Protein AF-A0A936CMK6-F1 (afdb_monomer)

pLDDT: mean 89.89, std 14.11, range [37.5, 98.38]

Solvent-accessible surface area (backbone atoms only — not comparable to full-atom values): 8752 Å² total; per-residue (Å²): 136,85,76,79,77,70,92,68,76,79,62,58,71,63,48,52,57,50,48,52,51,47,49,69,57,37,52,61,52,51,53,53,48,52,53,48,46,66,69,34,39,66,44,23,30,53,35,17,21,61,75,46,75,67,75,35,71,37,49,71,43,80,49,53,64,64,83,46,66,46,72,60,48,50,68,71,38,48,69,59,20,65,78,66,74,45,84,87,66,45,70,94,72,46,44,78,44,48,29,43,89,94,43,47,28,89,82,74,42,51,74,66,57,40,50,41,49,55,51,12,45,53,52,19,51,52,52,52,48,24,66,75,66,76,44,82,71,88,84,82,89,82,80,84,81,77,129

Foldseek 3Di:
DPPPPPPPPDPVVVLVVVLVVQCVPQVVVVVVVVVVLVQLFVQLQVQLCVVVVNPWRKGKDKDFLVVDPSSVVQVVCVVVCVVVVHRPHTPVPIDTFIGTDHDTCVPPNDPVSVVSSVVSSLVSVQVSCCVVVVHRDDDDDDDDPDD

Secondary structure (DSSP, 8-state):
-----------HHHHHHHHHHHHHHHHHHHHHHHHHHHHHHHHHHHHHHHHTTTS--EEEEEE-GGGS-HHHHHHHHHHHHHHHTS--SSGGG-EEEEEETTEEHHHH--HHHHHHHHHHHHHHHHHHHHHHHTS------------

Nearest PDB structures (foldseek):
  5z69-assembly1_B  TM=8.868E-01  e=4.288E-07  Caldanaerobacter subterraneus subsp. tengcongensis MB4
  5z68-assembly2_C  TM=8.759E-01  e=9.568E-07  Caldanaerobacter subterraneus subsp. tengcongensis MB4
  8bpr-assembly1_B  TM=8.280E-01  e=5.392E-06  Thermus thermophilus HB8
  8a93-assembly1_A  TM=8.273E-01  e=5.735E-06  Thermus thermophilus HB8
  2o5v-assembly1_A  TM=8.817E-01  e=3.438E-05  Deinococcus radiodurans

Sequence (147 aa):
MRAQKKNQKIDHALLDIYDEKLIFHGVPIYEQRKELVKSILPLYIEFSRKISDGKQDSLLEYVSDLDRDFPQQLSQSREKDYFSLRTNVGVHKDQFEPVFQNYKLRVQGSQGQMKTALLALKLAQYRLLATRLHTTPVFYWMISFRN

Mean predicted aligned error: 6.5 Å

Structure (mmCIF, N/CA/C/O backbone):
data_AF-A0A936CMK6-F1
#
_entry.id   AF-A0A936CMK6-F1
#
loop_
_atom_site.group_PDB
_atom_site.id
_atom_site.type_symbol
_atom_site.label_atom_id
_atom_site.label_alt_id
_atom_site.label_comp_id
_atom_site.label_asym_id
_atom_site.label_entity_id
_atom_site.label_seq_id
_atom_site.pdbx_PDB_ins_code
_atom_site.Cartn_x
_atom_site.Cartn_y
_atom_site.Cartn_z
_atom_site.occupancy
_atom_site.B_iso_or_equiv
_atom_site.auth_seq_id
_atom_site.auth_comp_id
_atom_site.auth_asym_id
_atom_site.auth_atom_id
_atom_site.pdbx_PDB_model_num
ATOM 1 N N . MET A 1 1 ? 36.732 16.529 -6.561 1.00 37.50 1 MET A N 1
ATOM 2 C CA . MET A 1 1 ? 36.614 16.366 -8.028 1.00 37.50 1 MET A CA 1
ATOM 3 C C . MET A 1 1 ? 35.637 15.236 -8.330 1.00 37.50 1 MET A C 1
ATOM 5 O O . MET A 1 1 ? 35.992 14.079 -8.156 1.00 37.50 1 MET A O 1
ATOM 9 N N . ARG A 1 2 ? 34.389 15.545 -8.711 1.00 46.53 2 ARG A N 1
ATOM 10 C CA . ARG A 1 2 ? 33.469 14.534 -9.259 1.00 46.53 2 ARG A CA 1
ATOM 11 C C . ARG A 1 2 ? 33.895 14.300 -10.703 1.00 46.53 2 ARG A C 1
ATOM 13 O O . ARG A 1 2 ? 33.739 15.197 -11.523 1.00 46.53 2 ARG A O 1
ATOM 20 N N . ALA A 1 3 ? 34.492 13.147 -10.985 1.00 44.97 3 ALA A N 1
ATOM 21 C CA . ALA A 1 3 ? 34.765 12.745 -12.355 1.00 44.97 3 ALA A CA 1
ATOM 22 C C . ALA A 1 3 ? 33.442 12.786 -13.134 1.00 44.97 3 ALA A C 1
ATOM 24 O O . ALA A 1 3 ? 32.489 12.093 -12.774 1.00 44.97 3 ALA A O 1
ATOM 25 N N . GLN A 1 4 ? 33.378 13.636 -14.161 1.00 49.25 4 GLN A N 1
ATOM 26 C CA . GLN A 1 4 ? 32.360 13.565 -15.201 1.00 49.25 4 GLN A CA 1
ATOM 27 C C . GLN A 1 4 ? 32.380 12.130 -15.730 1.00 49.25 4 GLN A C 1
ATOM 29 O O . GLN A 1 4 ? 33.333 11.723 -16.399 1.00 49.25 4 GLN A O 1
ATOM 34 N N . LYS A 1 5 ? 31.366 11.330 -15.377 1.00 53.16 5 LYS A N 1
ATOM 35 C CA . LYS A 1 5 ? 31.172 10.032 -16.017 1.00 53.16 5 LYS A CA 1
ATOM 36 C C . LYS A 1 5 ? 30.935 10.326 -17.492 1.00 53.16 5 LYS A C 1
ATOM 38 O O . LYS A 1 5 ? 29.949 10.964 -17.852 1.00 53.16 5 LYS A O 1
ATOM 43 N N . LYS A 1 6 ? 31.915 9.911 -18.300 1.00 46.81 6 LYS A N 1
ATOM 44 C CA . LYS A 1 6 ? 31.874 9.868 -19.760 1.00 46.81 6 LYS A CA 1
ATOM 45 C C . LYS A 1 6 ? 30.487 9.444 -20.225 1.00 46.81 6 LYS A C 1
ATOM 47 O O . LYS A 1 6 ? 29.882 8.578 -19.603 1.00 46.81 6 LYS A O 1
ATOM 52 N N . ASN A 1 7 ? 30.066 10.047 -21.329 1.00 52.72 7 ASN A N 1
ATOM 53 C CA . ASN A 1 7 ? 28.857 9.814 -22.110 1.00 52.72 7 ASN A CA 1
ATOM 54 C C . ASN A 1 7 ? 28.660 8.312 -22.429 1.00 52.72 7 ASN A C 1
ATOM 56 O O . ASN A 1 7 ? 28.933 7.851 -23.536 1.00 52.72 7 ASN A O 1
ATOM 60 N N . GLN A 1 8 ? 28.289 7.515 -21.426 1.00 62.47 8 GLN A N 1
ATOM 61 C CA . GLN A 1 8 ? 28.056 6.088 -21.559 1.00 62.47 8 GLN A CA 1
ATOM 62 C C . GLN A 1 8 ? 26.669 5.978 -22.172 1.00 62.47 8 GLN A C 1
ATOM 64 O O . GLN A 1 8 ? 25.669 6.267 -21.519 1.00 62.47 8 GLN A O 1
ATOM 69 N N . LYS A 1 9 ? 26.635 5.690 -23.474 1.00 75.69 9 LYS A N 1
ATOM 70 C CA . LYS A 1 9 ? 25.396 5.540 -24.234 1.00 75.69 9 LYS A CA 1
ATOM 71 C C . LYS A 1 9 ? 24.498 4.561 -23.475 1.00 75.69 9 LYS A C 1
ATOM 73 O O . LYS A 1 9 ? 24.925 3.441 -23.201 1.00 75.69 9 LYS A O 1
ATOM 78 N N . ILE A 1 10 ? 23.309 5.015 -23.083 1.00 81.19 10 ILE A N 1
ATOM 79 C CA . ILE A 1 10 ? 22.339 4.185 -22.368 1.00 81.19 10 ILE A CA 1
ATOM 80 C C . ILE A 1 10 ? 21.963 3.026 -23.293 1.00 81.19 10 ILE A C 1
ATOM 82 O O . ILE A 1 10 ? 21.548 3.246 -24.433 1.00 81.19 10 ILE A O 1
ATOM 86 N N . ASP A 1 11 ? 22.147 1.798 -22.813 1.00 89.12 11 ASP A N 1
ATOM 87 C CA . ASP A 1 11 ? 21.729 0.601 -23.536 1.00 89.12 11 ASP A CA 1
ATOM 88 C C . ASP A 1 11 ? 20.228 0.385 -23.324 1.00 89.12 11 ASP A C 1
ATOM 90 O O . ASP A 1 11 ? 19.791 -0.270 -22.378 1.00 89.12 11 ASP A O 1
ATOM 94 N N . HIS A 1 12 ? 19.432 1.013 -24.187 1.00 89.62 12 HIS A N 1
ATOM 95 C CA . HIS A 1 12 ? 17.978 0.928 -24.119 1.00 89.62 12 HIS A CA 1
ATOM 96 C C . HIS A 1 12 ? 17.456 -0.491 -24.357 1.00 89.62 12 HIS A C 1
ATOM 98 O O . HIS A 1 12 ? 16.499 -0.869 -23.697 1.00 89.62 12 HIS A O 1
ATOM 104 N N . ALA A 1 13 ? 18.117 -1.288 -25.203 1.00 92.31 13 ALA A N 1
ATOM 105 C CA . ALA A 1 13 ? 17.694 -2.661 -25.475 1.00 92.31 13 ALA A CA 1
ATOM 106 C C . ALA A 1 13 ? 17.839 -3.544 -24.228 1.00 92.31 13 ALA A C 1
ATOM 108 O O . ALA A 1 13 ? 16.958 -4.341 -23.912 1.00 92.31 13 ALA A O 1
ATOM 109 N N . LEU A 1 14 ? 18.926 -3.366 -23.473 1.00 92.75 14 LEU A N 1
ATOM 110 C CA . LEU A 1 14 ? 19.093 -4.050 -22.195 1.00 92.75 14 LEU A CA 1
ATOM 111 C C . LEU A 1 14 ? 18.042 -3.603 -21.165 1.00 92.75 14 LEU A C 1
ATOM 113 O O . LEU A 1 14 ? 17.511 -4.435 -20.430 1.00 92.75 14 LEU A O 1
ATOM 117 N N . LEU A 1 15 ? 17.731 -2.304 -21.108 1.00 93.00 15 LEU A N 1
ATOM 118 C CA . LEU A 1 15 ? 16.687 -1.784 -20.220 1.00 93.00 15 LEU A CA 1
ATOM 119 C C . LEU A 1 15 ? 15.291 -2.294 -20.597 1.00 93.00 15 LEU A C 1
ATOM 121 O O . LEU A 1 15 ? 14.527 -2.610 -19.694 1.00 93.00 15 LEU A O 1
ATOM 125 N N . ASP A 1 16 ? 14.978 -2.448 -21.887 1.00 94.81 16 ASP A N 1
ATOM 126 C CA . ASP A 1 16 ? 13.712 -3.033 -22.349 1.00 94.81 16 ASP A CA 1
ATOM 127 C C . ASP A 1 16 ? 13.531 -4.461 -21.793 1.00 94.81 16 ASP A C 1
ATOM 129 O O . ASP A 1 16 ? 12.481 -4.785 -21.241 1.00 94.81 16 ASP A O 1
ATOM 133 N N . ILE A 1 17 ? 14.586 -5.288 -21.825 1.00 96.50 17 ILE A N 1
ATOM 134 C CA . ILE A 1 17 ? 14.561 -6.654 -21.267 1.00 96.50 17 ILE A CA 1
ATOM 135 C C . ILE A 1 17 ? 14.307 -6.636 -19.750 1.00 96.50 17 ILE A C 1
ATOM 137 O O . ILE A 1 17 ? 13.573 -7.478 -19.223 1.00 96.50 17 ILE A O 1
ATOM 141 N N . TYR A 1 18 ? 14.917 -5.700 -19.017 1.00 95.62 18 TYR A N 1
ATOM 142 C CA . TYR A 1 18 ? 14.675 -5.572 -17.578 1.00 95.62 18 TYR A CA 1
ATOM 143 C C . TYR A 1 18 ? 13.270 -5.053 -17.272 1.00 95.62 18 TYR A C 1
ATOM 145 O O . TYR A 1 18 ? 12.641 -5.557 -16.340 1.00 95.62 18 TYR A O 1
ATOM 153 N N . ASP A 1 19 ? 12.760 -4.108 -18.059 1.00 96.12 19 ASP A N 1
ATOM 154 C CA . ASP A 1 19 ? 11.403 -3.585 -17.916 1.00 96.12 19 ASP A CA 1
ATOM 155 C C . ASP A 1 19 ? 10.372 -4.705 -18.115 1.00 96.12 19 ASP A C 1
ATOM 157 O O . ASP A 1 19 ? 9.461 -4.845 -17.298 1.00 96.12 19 ASP A O 1
ATOM 161 N N . GLU A 1 20 ? 10.567 -5.598 -19.092 1.00 97.12 20 GLU A N 1
ATOM 162 C CA . GLU A 1 20 ? 9.733 -6.798 -19.254 1.00 97.12 20 GLU A CA 1
ATOM 163 C C . GLU A 1 20 ? 9.733 -7.687 -18.001 1.00 97.12 20 GLU A C 1
ATOM 165 O O . GLU A 1 20 ? 8.679 -8.166 -17.575 1.00 97.12 20 GLU A O 1
ATOM 170 N N . LYS A 1 21 ? 10.893 -7.889 -17.357 1.00 97.62 21 LYS A N 1
ATOM 171 C CA . LYS A 1 21 ? 10.980 -8.657 -16.099 1.00 97.62 21 LYS A CA 1
ATOM 172 C C . LYS A 1 21 ? 10.288 -7.945 -14.939 1.00 97.62 21 LYS A C 1
ATOM 174 O O . LYS A 1 21 ? 9.612 -8.602 -14.143 1.00 97.62 21 LYS A O 1
ATOM 179 N N . LEU A 1 22 ? 10.435 -6.624 -14.839 1.00 97.19 22 LEU A N 1
ATOM 180 C CA . LEU A 1 22 ? 9.749 -5.813 -13.831 1.00 97.19 22 LEU A CA 1
ATOM 181 C C . L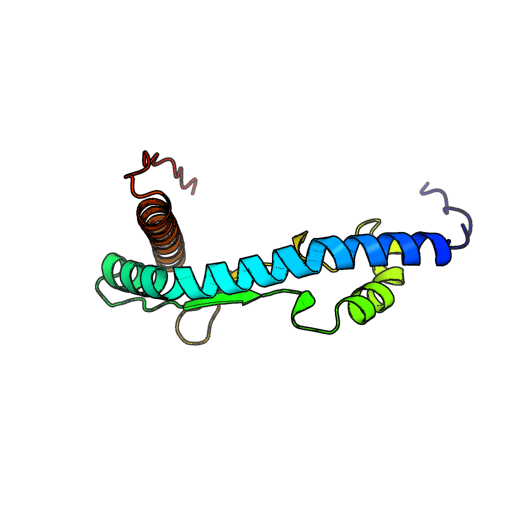EU A 1 22 ? 8.234 -5.882 -14.005 1.00 97.19 22 LEU A C 1
ATOM 183 O O . LEU A 1 22 ? 7.529 -6.040 -13.013 1.00 97.19 22 LEU A O 1
ATOM 187 N N . ILE A 1 23 ? 7.734 -5.827 -15.238 1.00 97.56 23 ILE A N 1
ATOM 188 C CA . ILE A 1 23 ? 6.309 -5.981 -15.547 1.00 97.56 23 ILE A CA 1
ATOM 189 C C . ILE A 1 23 ? 5.840 -7.389 -15.178 1.00 97.56 23 ILE A C 1
ATOM 191 O O . ILE A 1 23 ? 4.885 -7.536 -14.412 1.00 97.56 23 ILE A O 1
ATOM 195 N N . PHE A 1 24 ? 6.550 -8.416 -15.653 1.00 98.00 24 PHE A N 1
ATOM 196 C CA . PHE A 1 24 ? 6.202 -9.820 -15.438 1.00 98.00 24 PHE A CA 1
ATOM 197 C C . PHE A 1 24 ? 6.052 -10.176 -13.951 1.00 98.00 24 PHE A C 1
ATOM 199 O O . PHE A 1 24 ? 5.125 -10.892 -13.577 1.00 98.00 24 PHE A O 1
ATOM 206 N N . HIS A 1 25 ? 6.931 -9.659 -13.087 1.00 97.94 25 HIS A N 1
ATOM 207 C CA . HIS A 1 25 ? 6.862 -9.909 -11.644 1.00 97.94 25 HIS A CA 1
ATOM 208 C C . HIS A 1 25 ? 6.040 -8.869 -10.870 1.00 97.94 25 HIS A C 1
ATOM 210 O O . HIS A 1 25 ? 5.416 -9.204 -9.861 1.00 97.94 25 HIS A O 1
ATOM 216 N N . GLY A 1 26 ? 6.032 -7.614 -11.315 1.00 97.62 26 GLY A N 1
ATOM 217 C CA . GLY A 1 26 ? 5.382 -6.503 -10.625 1.00 97.62 26 GLY A CA 1
ATOM 218 C C . GLY A 1 26 ? 3.862 -6.568 -10.695 1.00 97.62 26 GLY A C 1
ATOM 219 O O . GLY A 1 26 ? 3.206 -6.369 -9.674 1.00 97.62 26 GLY A O 1
ATOM 220 N N . VAL A 1 27 ? 3.301 -6.910 -11.859 1.00 97.81 27 VAL A N 1
ATOM 221 C CA . VAL A 1 27 ? 1.842 -6.966 -12.054 1.00 97.81 27 VAL A CA 1
ATOM 222 C C . VAL A 1 27 ? 1.176 -7.985 -11.114 1.00 97.81 27 VAL A C 1
ATOM 224 O O . VAL A 1 27 ? 0.256 -7.592 -10.396 1.00 97.81 27 VAL A O 1
ATOM 227 N N . PRO A 1 28 ? 1.651 -9.244 -10.990 1.00 98.25 28 PRO A N 1
ATOM 228 C CA . PRO A 1 28 ? 1.078 -10.183 -10.024 1.00 98.25 28 PRO A CA 1
ATOM 229 C C . PRO A 1 28 ? 1.134 -9.690 -8.571 1.00 98.25 28 PRO A C 1
ATOM 231 O O . PRO A 1 28 ? 0.187 -9.900 -7.817 1.00 98.25 28 PRO A O 1
ATOM 234 N N . ILE A 1 29 ? 2.220 -9.023 -8.161 1.00 98.38 29 ILE A N 1
ATOM 235 C CA . ILE A 1 29 ? 2.356 -8.480 -6.798 1.00 98.38 29 ILE A CA 1
ATOM 236 C C . ILE A 1 29 ? 1.329 -7.370 -6.555 1.00 98.38 29 ILE A C 1
ATOM 238 O O . ILE A 1 29 ? 0.700 -7.345 -5.496 1.00 98.38 29 ILE A O 1
ATOM 242 N N . TYR A 1 30 ? 1.163 -6.468 -7.522 1.00 98.38 30 TYR A N 1
ATOM 243 C CA . TYR A 1 30 ? 0.181 -5.388 -7.467 1.00 98.38 30 TYR A CA 1
ATOM 244 C C . TYR A 1 30 ? -1.245 -5.928 -7.324 1.00 98.38 30 TYR A C 1
ATOM 246 O O . TYR A 1 30 ? -1.950 -5.548 -6.388 1.00 98.38 30 TYR A O 1
ATOM 254 N N . GLU A 1 31 ? -1.635 -6.896 -8.157 1.00 98.12 31 GLU A N 1
ATOM 255 C CA . GLU A 1 31 ? -2.968 -7.507 -8.080 1.00 98.12 31 GLU A CA 1
ATOM 256 C C . GLU A 1 31 ? -3.204 -8.201 -6.731 1.00 98.12 31 GLU A C 1
ATOM 258 O O . GLU A 1 31 ? -4.225 -7.981 -6.076 1.00 98.12 31 GLU A O 1
ATOM 263 N N . GLN A 1 32 ? -2.224 -8.962 -6.233 1.00 97.81 32 GLN A N 1
ATOM 264 C CA . GLN A 1 32 ? -2.328 -9.596 -4.914 1.00 97.81 32 GLN A CA 1
ATOM 265 C C . GLN A 1 32 ? -2.456 -8.574 -3.777 1.00 97.81 32 GLN A C 1
ATOM 267 O O . GLN A 1 32 ? -3.168 -8.818 -2.800 1.00 97.81 32 GLN A O 1
ATOM 272 N N . ARG A 1 33 ? -1.800 -7.412 -3.883 1.00 98.00 33 ARG A N 1
ATOM 273 C CA . ARG A 1 33 ? -1.924 -6.328 -2.897 1.00 98.00 33 ARG A CA 1
ATOM 274 C C . ARG A 1 33 ? -3.292 -5.658 -2.948 1.00 98.00 33 ARG A C 1
ATOM 276 O O . ARG A 1 33 ? -3.844 -5.389 -1.880 1.00 98.00 33 ARG A O 1
ATOM 283 N N . LYS A 1 34 ? -3.875 -5.454 -4.134 1.00 97.38 34 LYS A N 1
ATOM 284 C CA . LYS A 1 34 ? -5.259 -4.964 -4.261 1.00 97.38 34 LYS A CA 1
ATOM 285 C C . LYS A 1 34 ? -6.245 -5.911 -3.598 1.00 97.38 34 LYS A C 1
ATOM 287 O O . LYS A 1 34 ? -7.068 -5.470 -2.798 1.00 97.38 34 LYS A O 1
ATOM 292 N N . GLU A 1 35 ? -6.137 -7.206 -3.881 1.00 97.06 35 GLU A N 1
ATOM 293 C CA . GLU A 1 35 ? -7.010 -8.215 -3.276 1.00 97.06 35 GLU A CA 1
ATOM 294 C C . GLU A 1 35 ? -6.804 -8.319 -1.760 1.00 97.06 35 GLU A C 1
ATOM 296 O O . GLU A 1 35 ? -7.769 -8.410 -0.995 1.00 97.06 35 GLU A O 1
ATOM 301 N N . LEU A 1 36 ? -5.558 -8.206 -1.287 1.00 96.19 36 LEU A N 1
ATOM 302 C CA . LEU A 1 36 ? -5.266 -8.113 0.142 1.00 96.19 36 LEU A CA 1
ATOM 303 C C . LEU A 1 36 ? -5.989 -6.922 0.780 1.00 96.19 36 LEU A C 1
ATOM 305 O O . LEU A 1 36 ? -6.658 -7.108 1.797 1.00 96.19 36 LEU A O 1
ATOM 309 N N . VAL A 1 37 ? -5.889 -5.730 0.187 1.00 96.88 37 VAL A N 1
ATOM 310 C CA . VAL A 1 37 ? -6.515 -4.507 0.714 1.00 96.88 37 VAL A CA 1
ATOM 311 C C . VAL A 1 37 ? -8.031 -4.636 0.742 1.00 96.88 37 VAL A C 1
ATOM 313 O O . VAL A 1 37 ? -8.636 -4.359 1.773 1.00 96.88 37 VAL A O 1
ATOM 316 N N . LYS A 1 38 ? -8.646 -5.160 -0.324 1.00 96.62 38 LYS A N 1
ATOM 317 C CA . LYS A 1 38 ? -10.087 -5.459 -0.339 1.00 96.62 38 LYS A CA 1
ATOM 318 C C . LYS A 1 38 ? -10.486 -6.389 0.809 1.00 96.62 38 LYS A C 1
ATOM 320 O O . LYS A 1 38 ? -11.476 -6.135 1.486 1.00 96.62 38 LYS A O 1
ATOM 325 N N . SER A 1 39 ? -9.700 -7.440 1.059 1.00 96.50 39 SER A N 1
ATOM 326 C CA . SER A 1 39 ? -10.001 -8.419 2.111 1.00 96.50 39 SER A CA 1
ATOM 327 C C . SER A 1 39 ? -9.782 -7.895 3.535 1.00 96.50 39 SER A C 1
ATOM 329 O O . SER A 1 39 ? -10.477 -8.315 4.458 1.00 96.50 39 SER A O 1
ATOM 331 N N . ILE A 1 40 ? -8.823 -6.985 3.732 1.00 97.19 40 ILE A N 1
ATOM 332 C CA . ILE A 1 40 ? -8.461 -6.478 5.061 1.00 97.19 40 ILE A CA 1
ATOM 333 C C . ILE A 1 40 ? -9.254 -5.229 5.456 1.00 97.19 40 ILE A C 1
ATOM 335 O O . ILE A 1 40 ? -9.434 -4.986 6.647 1.00 97.19 40 ILE A O 1
ATOM 339 N N . LEU A 1 41 ? -9.734 -4.450 4.482 1.00 97.31 41 LEU A N 1
ATOM 340 C CA . LEU A 1 41 ? -10.389 -3.162 4.707 1.00 97.31 41 LEU A CA 1
ATOM 341 C C . LEU A 1 41 ? -11.592 -3.240 5.670 1.00 97.31 41 LEU A C 1
ATOM 343 O O . LEU A 1 41 ? -11.638 -2.417 6.584 1.00 97.31 41 LEU A O 1
ATOM 347 N N . PRO A 1 42 ? -12.513 -4.224 5.576 1.00 97.31 42 PRO A N 1
ATOM 348 C CA . PRO A 1 42 ? -13.630 -4.320 6.520 1.00 97.31 42 PRO A CA 1
ATOM 349 C C . PRO A 1 42 ? -13.168 -4.529 7.969 1.00 97.31 42 PRO A C 1
ATOM 351 O O . PRO A 1 42 ? -13.663 -3.874 8.883 1.00 97.31 42 PRO A O 1
ATOM 354 N N . LEU A 1 43 ? -12.165 -5.392 8.172 1.00 97.56 43 LEU A N 1
ATOM 355 C CA . LEU A 1 43 ? -11.576 -5.654 9.489 1.00 97.56 43 LEU A CA 1
ATOM 356 C C . LEU A 1 43 ? -10.838 -4.419 10.019 1.00 97.56 43 LEU A C 1
ATOM 358 O O . LEU A 1 43 ? -10.894 -4.108 11.206 1.00 97.56 43 LEU A O 1
ATOM 362 N N . TYR A 1 44 ? -10.139 -3.708 9.135 1.00 98.06 44 TYR A N 1
ATOM 363 C CA . TYR A 1 44 ? -9.430 -2.480 9.470 1.00 98.06 44 TYR A CA 1
ATOM 364 C C . TYR A 1 44 ? -10.380 -1.388 9.977 1.00 98.06 44 TYR A C 1
ATOM 366 O O . TYR A 1 44 ? -10.128 -0.810 11.036 1.00 98.06 44 TYR A O 1
ATOM 374 N N . ILE A 1 45 ? -11.485 -1.158 9.262 1.00 97.12 45 ILE A N 1
ATOM 375 C CA . ILE A 1 45 ? -12.535 -0.203 9.639 1.00 97.12 45 ILE A CA 1
ATOM 376 C C . ILE A 1 45 ? -13.140 -0.580 10.998 1.00 97.12 45 ILE A C 1
ATOM 378 O O . ILE A 1 45 ? -13.214 0.257 11.901 1.00 97.12 45 ILE A O 1
ATOM 382 N N . GLU A 1 46 ? -13.498 -1.857 11.180 1.00 97.19 46 GLU A N 1
ATOM 383 C CA . GLU A 1 46 ? -14.048 -2.374 12.438 1.00 97.19 46 GLU A CA 1
ATOM 384 C C . GLU A 1 46 ? -13.115 -2.078 13.623 1.00 97.19 46 GLU A C 1
ATOM 386 O O . GLU A 1 46 ? -13.533 -1.482 14.622 1.00 97.19 46 GLU A O 1
ATOM 391 N N . PHE A 1 47 ? -11.835 -2.448 13.512 1.00 97.31 47 PHE A N 1
ATOM 392 C CA . PHE A 1 47 ? -10.874 -2.221 14.588 1.00 97.31 47 PHE A CA 1
ATOM 393 C C . PHE A 1 47 ? -10.574 -0.737 14.805 1.00 97.31 47 PHE A C 1
ATOM 395 O O . PHE A 1 47 ? -10.468 -0.322 15.959 1.00 97.31 47 PHE A O 1
ATOM 402 N N . SER A 1 48 ? -10.481 0.074 13.747 1.00 96.75 48 SER A N 1
ATOM 403 C CA . SER A 1 48 ? -10.282 1.525 13.870 1.00 96.75 48 SER A CA 1
ATOM 404 C C . SER A 1 48 ? -11.393 2.157 14.701 1.00 96.75 48 SER A C 1
ATOM 406 O O . SER A 1 48 ? -11.124 2.882 15.667 1.00 96.75 48 SER A O 1
ATOM 408 N N . ARG A 1 49 ? -12.647 1.826 14.378 1.00 96.38 49 ARG A N 1
ATOM 409 C CA . ARG A 1 49 ? -13.818 2.318 15.101 1.00 96.38 49 ARG A CA 1
ATOM 410 C C . ARG A 1 49 ? -13.828 1.825 16.545 1.00 96.38 49 ARG A C 1
ATOM 412 O O . ARG A 1 49 ? -14.096 2.604 17.453 1.00 96.38 49 ARG A O 1
ATOM 419 N N . LYS A 1 50 ? -13.496 0.553 16.775 1.00 96.50 50 LYS A N 1
ATOM 420 C CA . LYS A 1 50 ? -13.485 -0.049 18.114 1.00 96.50 50 LYS A CA 1
ATOM 421 C C . LYS A 1 50 ? -12.417 0.553 19.031 1.00 96.50 50 LYS A C 1
ATOM 423 O O . LYS A 1 50 ? -12.707 0.846 20.183 1.00 96.50 50 LYS A O 1
ATOM 428 N N . ILE A 1 51 ? -11.194 0.749 18.536 1.00 96.00 51 ILE A N 1
ATOM 429 C CA . ILE A 1 51 ? -10.076 1.299 19.326 1.00 96.00 51 ILE A CA 1
ATOM 430 C C . ILE A 1 51 ? -10.319 2.771 19.675 1.00 96.00 51 ILE A C 1
ATOM 432 O O . ILE A 1 51 ? -9.950 3.224 20.755 1.00 96.00 51 ILE A O 1
ATOM 436 N N . SER A 1 52 ? -10.930 3.521 18.758 1.00 94.38 52 SER A N 1
ATOM 437 C CA . SER A 1 52 ? -11.189 4.953 18.926 1.00 94.38 52 SER A CA 1
ATOM 438 C C . SER A 1 52 ? -12.489 5.284 19.658 1.00 94.38 52 SER A C 1
ATOM 440 O O . SER A 1 52 ? -12.827 6.464 19.748 1.00 94.38 52 SER A O 1
ATOM 442 N N . ASP A 1 53 ? -13.226 4.283 20.146 1.00 93.69 53 ASP A N 1
ATOM 443 C CA . ASP A 1 53 ? -14.559 4.468 20.733 1.00 93.69 53 ASP A CA 1
ATOM 444 C C . ASP A 1 53 ? -15.513 5.217 19.778 1.00 93.69 53 ASP A C 1
ATOM 446 O O . ASP A 1 53 ? -16.175 6.195 20.117 1.00 93.69 53 ASP A O 1
ATOM 450 N N . GLY A 1 54 ? -15.493 4.818 18.504 1.00 92.25 54 GLY A N 1
ATOM 451 C CA . GLY A 1 54 ? -16.304 5.409 17.442 1.00 92.25 54 GLY A CA 1
ATOM 452 C C . GLY A 1 54 ? -15.777 6.719 16.852 1.00 92.25 54 GLY A C 1
ATOM 453 O O . GLY A 1 54 ? -16.369 7.214 15.897 1.00 92.25 54 GLY A O 1
ATOM 454 N N . LYS A 1 55 ? -14.680 7.283 17.372 1.00 91.12 55 LYS A N 1
ATOM 455 C CA . LYS A 1 55 ? -14.186 8.619 16.976 1.00 91.12 55 LYS A CA 1
ATOM 456 C C . LYS A 1 55 ? -13.355 8.630 15.692 1.00 91.12 55 LYS A C 1
ATOM 458 O O . LYS A 1 55 ? -13.120 9.700 15.136 1.00 91.12 55 LYS A O 1
ATOM 463 N N . GLN A 1 56 ? -12.888 7.471 15.234 1.00 91.94 56 GLN A N 1
ATOM 464 C CA . GLN A 1 56 ? -12.069 7.327 14.034 1.00 91.94 56 GLN A CA 1
ATOM 465 C C . GLN A 1 56 ? -12.554 6.165 13.168 1.00 91.94 56 GLN A C 1
ATOM 467 O O . GLN A 1 56 ? -12.334 4.992 13.477 1.00 91.94 56 GLN A O 1
ATOM 472 N N . ASP A 1 57 ? -13.141 6.524 12.036 1.00 91.69 57 ASP A N 1
ATOM 473 C CA . ASP A 1 57 ? -13.542 5.624 10.961 1.00 91.69 57 ASP A CA 1
ATOM 474 C C . ASP A 1 57 ? -12.595 5.816 9.768 1.00 91.69 57 ASP A C 1
ATOM 476 O O . ASP A 1 57 ? -12.893 6.541 8.818 1.00 91.69 57 ASP A O 1
ATOM 480 N N . SER A 1 58 ? -11.363 5.311 9.899 1.00 93.81 58 SER A N 1
ATOM 481 C CA . SER A 1 58 ? -10.360 5.448 8.843 1.00 93.81 58 SER A CA 1
ATOM 482 C C . SER A 1 58 ? -10.466 4.319 7.822 1.00 93.81 58 SER A C 1
ATOM 484 O O . SER A 1 58 ? -10.649 3.158 8.183 1.00 93.81 58 SER A O 1
ATOM 486 N N . LEU A 1 59 ? -10.263 4.668 6.555 1.00 96.12 59 LEU A N 1
ATOM 487 C CA . LEU A 1 59 ? -10.083 3.763 5.427 1.00 96.12 59 LEU A CA 1
ATOM 488 C C . LEU A 1 59 ? -8.595 3.464 5.215 1.00 96.12 59 LEU A C 1
ATOM 490 O O . LEU A 1 59 ? -7.723 4.198 5.684 1.00 96.12 59 LEU A O 1
ATOM 494 N N . LEU A 1 60 ? -8.308 2.379 4.501 1.00 96.81 60 LEU A N 1
ATOM 495 C CA . LEU A 1 60 ? -6.960 2.024 4.075 1.00 96.81 60 LEU A CA 1
ATOM 496 C C . LEU A 1 60 ? -6.902 2.035 2.551 1.00 96.81 60 LEU A C 1
ATOM 498 O O . LEU A 1 60 ? -7.488 1.169 1.903 1.00 96.81 60 LEU A O 1
ATOM 502 N N . GLU A 1 61 ? -6.178 2.995 1.991 1.00 95.88 61 GLU A N 1
ATOM 503 C CA . GLU A 1 61 ? -5.972 3.102 0.551 1.00 95.88 61 GLU A CA 1
ATOM 504 C C . GLU A 1 61 ? -4.655 2.440 0.153 1.00 95.88 61 GLU A C 1
ATOM 506 O O . GLU A 1 61 ? -3.626 2.625 0.802 1.00 95.88 61 GLU A O 1
ATOM 511 N N . TYR A 1 62 ? -4.675 1.674 -0.933 1.00 97.44 62 TYR A N 1
ATOM 512 C CA . TYR A 1 62 ? -3.465 1.183 -1.579 1.00 97.44 62 TYR A CA 1
ATOM 513 C C . TYR A 1 62 ? -3.139 2.092 -2.754 1.00 97.44 62 TYR A C 1
ATOM 515 O O . TYR A 1 62 ? -3.951 2.234 -3.662 1.00 97.44 62 TYR A O 1
ATOM 523 N N . VAL A 1 63 ? -1.969 2.719 -2.699 1.00 96.50 63 VAL A N 1
ATOM 524 C CA . VAL A 1 63 ? -1.491 3.670 -3.701 1.00 96.50 63 VAL A CA 1
ATOM 525 C C . VAL A 1 63 ? -0.299 3.048 -4.407 1.00 96.50 63 VAL A C 1
ATOM 527 O O . VAL A 1 63 ? 0.712 2.752 -3.758 1.00 96.50 63 VAL A O 1
ATOM 530 N N . SER A 1 64 ? -0.401 2.869 -5.722 1.00 97.38 64 SER A N 1
ATOM 531 C CA . SER A 1 64 ? 0.670 2.293 -6.530 1.00 97.38 64 SER A CA 1
ATOM 532 C C . SER A 1 64 ? 0.947 3.113 -7.782 1.00 97.38 64 SER A C 1
ATOM 534 O O . SER A 1 64 ? 0.055 3.684 -8.404 1.00 97.38 64 SER A O 1
ATOM 536 N N . ASP A 1 65 ? 2.207 3.110 -8.217 1.00 94.06 65 ASP A N 1
ATOM 537 C CA . ASP A 1 65 ? 2.561 3.637 -9.536 1.00 94.06 65 ASP A CA 1
ATOM 538 C C . ASP A 1 65 ? 1.918 2.808 -10.676 1.00 94.06 65 ASP A C 1
ATOM 540 O O . ASP A 1 65 ? 1.752 3.326 -11.781 1.00 94.06 65 ASP A O 1
ATOM 544 N N . LEU A 1 66 ? 1.516 1.557 -10.394 1.00 95.56 66 LEU A N 1
ATOM 545 C CA . LEU A 1 66 ? 0.866 0.627 -11.329 1.00 95.56 66 LEU A CA 1
ATOM 546 C C . LEU A 1 66 ? -0.644 0.876 -11.502 1.00 95.56 66 LEU A C 1
ATOM 548 O O . LEU A 1 66 ? -1.281 0.203 -12.305 1.00 95.56 66 LEU A O 1
ATOM 552 N N . ASP A 1 67 ? -1.223 1.865 -10.810 1.00 92.75 67 ASP A N 1
ATOM 553 C CA . ASP A 1 67 ? -2.593 2.329 -11.094 1.00 92.75 67 ASP A CA 1
ATOM 554 C C . ASP A 1 67 ? -2.701 3.042 -12.460 1.00 92.75 67 ASP A C 1
ATOM 556 O O . ASP A 1 67 ? -3.793 3.330 -12.949 1.00 92.75 67 ASP A O 1
ATOM 560 N N . ARG A 1 68 ? -1.552 3.335 -13.078 1.00 92.81 68 ARG A N 1
ATOM 561 C CA . ARG A 1 68 ? -1.397 3.867 -14.435 1.00 92.81 68 ARG A CA 1
ATOM 562 C C . ARG A 1 68 ? -0.712 2.823 -15.319 1.00 92.81 68 ARG A C 1
ATOM 564 O O . ARG A 1 68 ? -0.277 1.782 -14.840 1.00 92.81 68 ARG A O 1
ATOM 571 N N . ASP A 1 69 ? -0.577 3.119 -16.609 1.00 95.56 69 ASP A N 1
ATOM 572 C CA . ASP A 1 69 ? 0.133 2.257 -17.561 1.00 95.56 69 ASP A CA 1
ATOM 573 C C . ASP A 1 69 ? 1.597 2.043 -17.126 1.00 95.56 69 ASP A C 1
ATOM 575 O O . ASP A 1 69 ? 2.447 2.923 -17.280 1.00 95.56 69 ASP A O 1
ATOM 579 N N . PHE A 1 70 ? 1.881 0.881 -16.530 1.00 95.88 70 PHE A N 1
ATOM 580 C CA . PHE A 1 70 ? 3.184 0.571 -15.944 1.00 95.88 70 PHE A CA 1
ATOM 581 C C . PHE A 1 70 ? 4.327 0.528 -16.974 1.00 95.88 70 PHE A C 1
ATOM 583 O O . PHE A 1 70 ? 5.344 1.179 -16.719 1.00 95.88 70 PHE A O 1
ATOM 590 N N . PRO A 1 71 ? 4.186 -0.138 -18.141 1.00 95.56 71 PRO A N 1
ATOM 591 C CA . PRO A 1 71 ? 5.157 -0.023 -19.231 1.00 95.56 71 PRO A CA 1
ATOM 592 C C . PRO A 1 71 ? 5.463 1.429 -19.616 1.00 95.56 71 PRO A C 1
ATOM 594 O O . PRO A 1 71 ? 6.629 1.820 -19.723 1.00 95.56 71 PRO A O 1
ATOM 597 N N . GLN A 1 72 ? 4.428 2.261 -19.764 1.00 96.06 72 GLN A N 1
ATOM 598 C CA . GLN A 1 72 ? 4.612 3.672 -20.090 1.00 96.06 72 GLN A CA 1
ATOM 599 C C . GLN A 1 72 ? 5.335 4.424 -18.964 1.00 96.06 72 GLN A C 1
ATOM 601 O O . GLN A 1 72 ? 6.226 5.230 -19.240 1.00 96.06 72 GLN A O 1
ATOM 606 N N . GLN A 1 73 ? 4.992 4.157 -17.699 1.00 96.31 73 GLN A N 1
ATOM 607 C CA . GLN A 1 73 ? 5.657 4.768 -16.546 1.00 96.31 73 GLN A CA 1
ATOM 608 C C . GLN A 1 73 ? 7.149 4.407 -16.478 1.00 96.31 73 GLN A C 1
ATOM 610 O O . GLN A 1 73 ? 7.958 5.303 -16.237 1.00 96.31 73 GLN A O 1
ATOM 615 N N . LEU A 1 74 ? 7.522 3.145 -16.729 1.00 95.94 74 LEU A N 1
ATOM 616 C CA . LEU A 1 74 ? 8.924 2.708 -16.790 1.00 95.94 74 LEU A CA 1
ATOM 617 C C . LEU A 1 74 ? 9.678 3.437 -17.906 1.00 95.94 74 LEU A C 1
ATOM 619 O O . LEU A 1 74 ? 10.731 4.026 -17.666 1.00 95.94 74 LEU A O 1
ATOM 623 N N . SER A 1 75 ? 9.100 3.500 -19.111 1.00 94.12 75 SER A N 1
ATOM 624 C CA . SER A 1 75 ? 9.712 4.224 -20.230 1.00 94.12 75 SER A CA 1
ATOM 625 C C . SER A 1 75 ? 9.911 5.712 -19.921 1.00 94.12 75 SER A C 1
ATOM 627 O O . SER A 1 75 ? 10.940 6.279 -20.289 1.00 94.12 75 SER A O 1
ATOM 629 N N . GLN A 1 76 ? 8.947 6.355 -19.257 1.00 94.69 76 GLN A N 1
ATOM 630 C CA . GLN A 1 76 ? 9.020 7.771 -18.882 1.00 94.69 76 GLN A CA 1
ATOM 631 C C . GLN A 1 76 ? 9.992 8.030 -17.722 1.00 94.69 76 GLN A C 1
ATOM 633 O O . GLN A 1 76 ? 10.535 9.131 -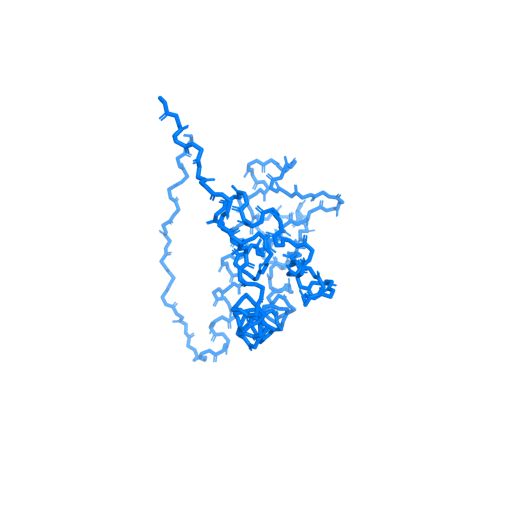17.619 1.00 94.69 76 GLN A O 1
ATOM 638 N N . SER A 1 77 ? 10.239 7.048 -16.846 1.00 94.62 77 SER A N 1
ATOM 639 C CA . SER A 1 77 ? 11.149 7.212 -15.707 1.00 94.62 77 SER A CA 1
ATOM 640 C C . SER A 1 77 ? 12.621 7.013 -16.050 1.00 94.62 77 SER A C 1
ATOM 642 O O . SER A 1 77 ? 13.459 7.437 -15.257 1.00 94.62 77 SER A O 1
ATOM 644 N N . ARG A 1 78 ? 12.962 6.454 -17.220 1.00 92.06 78 ARG A N 1
ATOM 645 C CA . ARG A 1 78 ? 14.342 6.093 -17.615 1.00 92.06 78 ARG A CA 1
ATOM 646 C C . ARG A 1 78 ? 15.376 7.190 -17.401 1.00 92.06 78 ARG A C 1
ATOM 648 O O . ARG A 1 78 ? 16.436 6.931 -16.835 1.00 92.06 78 ARG A O 1
ATOM 655 N N . GLU A 1 79 ? 15.081 8.416 -17.825 1.00 91.50 79 GLU A N 1
ATOM 656 C CA . GLU A 1 79 ? 16.010 9.539 -17.664 1.00 91.50 79 GLU A CA 1
ATOM 657 C C . GLU A 1 79 ? 16.262 9.833 -16.176 1.00 91.50 79 GLU A C 1
ATOM 659 O O . GLU A 1 79 ? 17.403 9.931 -15.720 1.00 91.50 79 GLU A O 1
ATOM 664 N N . LYS A 1 80 ? 15.191 9.883 -15.381 1.00 93.69 80 LYS A N 1
ATOM 665 C CA . LYS A 1 80 ? 15.272 10.084 -13.931 1.00 93.69 80 LYS A CA 1
ATOM 666 C C . LYS A 1 80 ? 15.984 8.923 -13.232 1.00 93.69 80 LYS A C 1
ATOM 668 O O . LYS A 1 80 ? 16.765 9.150 -12.303 1.00 93.69 80 LYS A O 1
ATOM 673 N N . ASP A 1 81 ? 15.736 7.693 -13.662 1.00 94.44 81 ASP A N 1
ATOM 674 C CA . ASP A 1 81 ? 16.354 6.482 -13.123 1.00 94.44 81 ASP A CA 1
ATOM 675 C C . ASP A 1 81 ? 17.861 6.474 -13.395 1.00 94.44 81 ASP A C 1
ATOM 677 O O . ASP A 1 81 ? 18.644 6.181 -12.491 1.00 94.44 81 ASP A O 1
ATOM 681 N N . TYR A 1 82 ? 18.281 6.920 -14.582 1.00 89.94 82 TYR A N 1
ATOM 682 C CA . TYR A 1 82 ? 19.689 7.082 -14.937 1.00 89.94 82 TYR A CA 1
ATOM 683 C C . TYR A 1 82 ? 20.409 8.083 -14.021 1.00 89.94 82 TYR A C 1
ATOM 685 O O . TYR A 1 82 ? 21.476 7.779 -13.486 1.00 89.94 82 TYR A O 1
ATOM 693 N N . PHE A 1 83 ? 19.818 9.257 -13.773 1.00 91.25 83 PHE A N 1
ATOM 694 C CA . PHE A 1 83 ? 20.433 10.260 -12.893 1.00 91.25 83 PHE A CA 1
ATOM 695 C C . PHE A 1 83 ? 20.409 9.870 -11.413 1.00 91.25 83 PHE A C 1
ATOM 697 O O . PHE A 1 83 ? 21.330 10.205 -10.667 1.00 91.25 83 PHE A O 1
ATOM 704 N N . SER A 1 84 ? 19.358 9.178 -10.972 1.00 94.50 84 SER A N 1
ATOM 705 C CA . SER A 1 84 ? 19.199 8.773 -9.571 1.00 94.50 84 SER A CA 1
ATOM 706 C C . SER A 1 84 ? 19.826 7.416 -9.237 1.00 94.50 84 SER A C 1
ATOM 708 O O . SER A 1 84 ? 19.905 7.073 -8.057 1.00 94.50 84 SER A O 1
ATOM 710 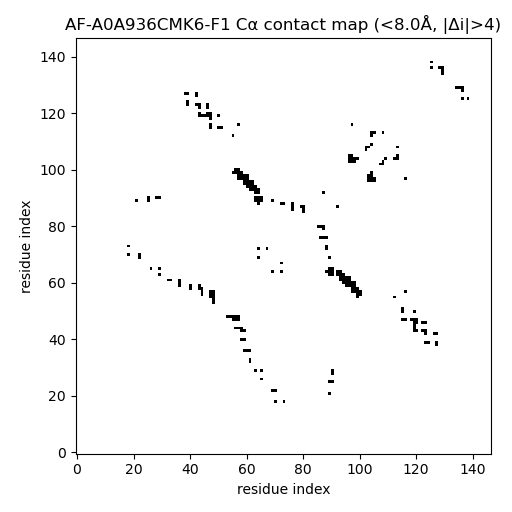N N . LEU A 1 85 ? 20.291 6.673 -10.250 1.00 92.94 85 LEU A N 1
ATOM 711 C CA . LEU A 1 85 ? 20.890 5.337 -10.146 1.00 92.94 85 LEU A CA 1
ATOM 712 C C . LEU A 1 85 ? 19.995 4.318 -9.423 1.00 92.94 85 LEU A C 1
ATOM 714 O O . LEU A 1 85 ? 20.482 3.415 -8.743 1.00 92.94 85 LEU A O 1
ATOM 718 N N . ARG A 1 86 ? 18.675 4.477 -9.547 1.00 93.56 86 ARG A N 1
ATOM 719 C CA . ARG A 1 86 ? 17.662 3.593 -8.960 1.00 93.56 86 ARG A CA 1
ATOM 720 C C . ARG A 1 86 ? 16.373 3.653 -9.767 1.00 93.56 86 ARG A C 1
ATOM 722 O O . ARG A 1 86 ? 16.057 4.694 -10.330 1.00 93.56 86 ARG A O 1
ATOM 729 N N . THR A 1 87 ? 15.588 2.583 -9.727 1.00 95.44 87 THR A N 1
ATOM 730 C CA . THR A 1 87 ? 14.256 2.538 -10.342 1.00 95.44 87 THR A CA 1
ATOM 731 C C . THR A 1 87 ? 13.251 3.339 -9.509 1.00 95.44 87 THR A C 1
ATOM 733 O O . THR A 1 87 ? 13.011 3.023 -8.337 1.00 95.44 87 THR A O 1
ATOM 736 N N . ASN A 1 88 ? 12.652 4.383 -10.086 1.00 95.19 88 ASN A N 1
ATOM 737 C CA . ASN A 1 88 ? 11.709 5.274 -9.397 1.00 95.19 88 ASN A CA 1
ATOM 738 C C . ASN A 1 88 ? 10.231 4.880 -9.559 1.00 95.19 88 ASN A C 1
ATOM 740 O O . ASN A 1 88 ? 9.385 5.539 -8.947 1.00 95.19 88 ASN A O 1
ATOM 744 N N . VAL A 1 89 ? 9.918 3.844 -10.339 1.00 96.31 89 VAL A N 1
ATOM 745 C CA . VAL A 1 89 ? 8.552 3.364 -10.610 1.00 96.31 89 VAL A CA 1
ATOM 746 C C . VAL A 1 89 ? 8.487 1.864 -10.344 1.00 96.31 89 VAL A C 1
ATOM 748 O O . VAL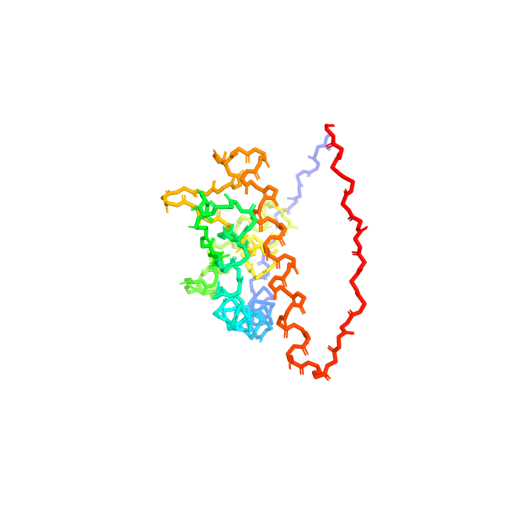 A 1 89 ? 9.342 1.117 -10.808 1.00 96.31 89 VAL A O 1
ATOM 751 N N . GLY A 1 90 ? 7.483 1.416 -9.596 1.00 96.31 90 GLY A N 1
ATOM 752 C CA . GLY A 1 90 ? 7.237 -0.007 -9.374 1.00 96.31 90 GLY A CA 1
ATOM 753 C C . GLY A 1 90 ? 6.664 -0.311 -7.997 1.00 96.31 90 GLY A C 1
ATOM 754 O O . GLY A 1 90 ? 6.616 0.546 -7.113 1.00 96.31 90 GLY A O 1
ATOM 755 N N . VAL A 1 91 ? 6.281 -1.573 -7.798 1.00 97.56 91 VAL A N 1
ATOM 756 C CA . VAL A 1 91 ? 5.624 -2.041 -6.567 1.00 97.56 91 VAL A CA 1
ATOM 757 C C . VAL A 1 91 ? 6.475 -1.877 -5.302 1.00 97.56 91 VAL A C 1
ATOM 759 O O . VAL A 1 91 ? 5.959 -1.844 -4.187 1.00 97.56 91 VAL A O 1
ATOM 762 N N . HIS A 1 92 ? 7.797 -1.745 -5.413 1.00 96.50 92 HIS A N 1
ATOM 763 C CA . HIS A 1 92 ? 8.678 -1.468 -4.268 1.00 96.50 92 HIS A CA 1
ATOM 764 C C . HIS A 1 92 ? 8.436 -0.093 -3.632 1.00 96.50 92 HIS A C 1
ATOM 766 O O . HIS A 1 92 ? 8.912 0.149 -2.524 1.00 96.50 92 HIS A O 1
ATOM 772 N N . LYS A 1 93 ? 7.708 0.797 -4.313 1.00 95.31 93 LYS A N 1
ATOM 773 C CA . LYS A 1 93 ? 7.359 2.139 -3.837 1.00 95.31 93 LYS A CA 1
ATOM 774 C C . LYS A 1 93 ? 5.918 2.301 -3.371 1.00 95.31 93 LYS A C 1
ATOM 776 O O . LYS A 1 93 ? 5.570 3.396 -2.925 1.00 95.31 93 LYS A O 1
ATOM 781 N N . ASP A 1 94 ? 5.109 1.254 -3.471 1.00 96.62 94 ASP A N 1
ATOM 782 C CA . ASP A 1 94 ? 3.701 1.328 -3.099 1.00 96.62 94 ASP A CA 1
A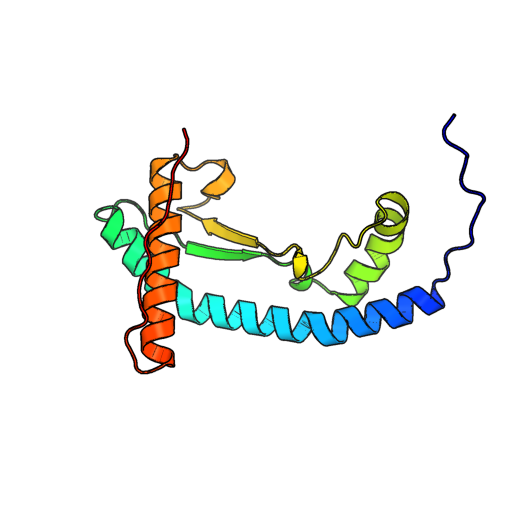TOM 783 C C . ASP A 1 94 ? 3.504 1.727 -1.637 1.00 96.62 94 ASP A C 1
ATOM 785 O O . ASP A 1 94 ? 4.342 1.467 -0.765 1.00 96.62 94 ASP A O 1
ATOM 789 N N . GLN A 1 95 ? 2.347 2.320 -1.363 1.00 95.38 95 GLN A N 1
ATOM 790 C CA . GLN A 1 95 ? 1.975 2.780 -0.036 1.00 95.38 95 GLN A CA 1
ATOM 791 C C . GLN A 1 95 ? 0.613 2.217 0.366 1.00 95.38 95 GLN A C 1
ATOM 793 O O . GLN A 1 95 ? -0.295 2.097 -0.452 1.00 95.38 95 GLN A O 1
ATOM 798 N N . PHE A 1 96 ? 0.477 1.894 1.650 1.00 95.44 96 PHE A N 1
ATOM 799 C CA . PHE A 1 96 ? -0.810 1.650 2.293 1.00 95.44 96 PHE A CA 1
ATOM 800 C C . PHE A 1 96 ? -1.080 2.853 3.186 1.00 95.44 96 PHE A C 1
ATOM 802 O O . PHE A 1 96 ? -0.423 3.013 4.216 1.00 95.44 96 PHE A O 1
ATOM 809 N N . GLU A 1 97 ? -1.976 3.728 2.754 1.00 95.69 97 GLU A N 1
ATOM 810 C CA . GLU A 1 97 ? -2.209 5.035 3.355 1.00 95.69 97 GLU A CA 1
ATOM 811 C C . GLU A 1 97 ? -3.517 5.015 4.156 1.00 95.69 97 GLU A C 1
ATOM 813 O O . GLU A 1 97 ? -4.600 4.882 3.583 1.00 95.69 97 GLU A O 1
ATOM 818 N N . PRO A 1 98 ? -3.444 5.134 5.495 1.00 96.75 98 PRO A N 1
ATOM 819 C CA . PRO A 1 98 ? -4.617 5.374 6.316 1.00 96.75 98 PRO A CA 1
ATOM 820 C C . PRO A 1 98 ? -5.209 6.753 6.023 1.00 96.75 98 PRO A C 1
ATOM 822 O O . PRO A 1 98 ? -4.538 7.779 6.194 1.00 96.75 98 PRO A O 1
ATOM 825 N N . VAL A 1 99 ? -6.476 6.781 5.633 1.00 96.69 99 VAL A N 1
ATOM 826 C CA . VAL A 1 99 ? -7.225 8.003 5.335 1.00 96.69 99 VAL A CA 1
ATOM 827 C C . VAL A 1 99 ? -8.361 8.127 6.330 1.00 96.69 99 VAL A C 1
ATOM 829 O O . VAL A 1 99 ? -9.112 7.183 6.542 1.00 96.69 99 VAL A O 1
ATOM 832 N N . PHE A 1 100 ? -8.487 9.283 6.969 1.00 95.06 100 PHE A N 1
ATOM 833 C CA . PHE A 1 100 ? -9.614 9.576 7.844 1.00 95.06 100 PHE A CA 1
ATOM 834 C C . PHE A 1 100 ? -10.308 10.828 7.333 1.00 95.06 100 PHE A C 1
ATOM 836 O O . PHE A 1 100 ? -9.659 11.850 7.111 1.00 95.06 100 PHE A O 1
ATOM 843 N N . GLN A 1 101 ? -11.625 10.736 7.131 1.00 90.69 101 GLN A N 1
ATOM 844 C CA . GLN A 1 101 ? -12.390 11.757 6.417 1.00 90.69 101 GLN A CA 1
ATOM 845 C C . GLN A 1 101 ? -11.761 12.001 5.034 1.00 90.69 101 GLN A C 1
ATOM 847 O O . GLN A 1 101 ? -11.717 11.081 4.226 1.00 90.69 101 GLN A O 1
ATOM 852 N N . ASN A 1 102 ? -11.218 13.195 4.787 1.00 90.19 102 ASN A N 1
ATOM 853 C CA . ASN A 1 102 ? -10.638 13.584 3.499 1.00 90.19 102 ASN A CA 1
ATOM 854 C C . ASN A 1 102 ? -9.125 13.848 3.573 1.00 90.19 102 ASN A C 1
ATOM 856 O O . ASN A 1 102 ? -8.586 14.563 2.728 1.00 90.19 102 ASN A O 1
ATOM 860 N N . TYR A 1 103 ? -8.428 13.321 4.587 1.00 93.75 103 TYR A N 1
ATOM 861 C CA . TYR A 1 103 ? -6.985 13.519 4.723 1.00 93.75 103 TYR A CA 1
ATOM 862 C C . TYR A 1 103 ? -6.211 12.257 5.098 1.00 93.75 103 TYR A C 1
ATOM 864 O O . TYR A 1 103 ? -6.703 11.343 5.761 1.00 93.75 103 TYR A O 1
ATOM 872 N N . LYS A 1 104 ? -4.936 12.246 4.699 1.00 96.06 104 LYS A N 1
ATOM 873 C CA . LYS A 1 104 ? -3.982 11.179 5.011 1.00 96.06 104 LYS A CA 1
ATOM 874 C C . LYS A 1 104 ? -3.482 11.335 6.444 1.00 96.06 104 LYS A C 1
ATOM 876 O O . LYS A 1 104 ? -2.825 12.329 6.773 1.00 96.06 104 LYS A O 1
ATOM 881 N N . LEU A 1 105 ? -3.722 10.327 7.284 1.00 95.38 105 LEU A N 1
ATOM 882 C CA . LEU A 1 105 ? -3.314 10.342 8.694 1.00 95.38 105 LEU A CA 1
ATOM 883 C C . LEU A 1 105 ? -1.797 10.451 8.860 1.00 95.38 105 LEU A C 1
ATOM 885 O O . LEU A 1 105 ? -1.328 11.055 9.817 1.00 95.38 105 LEU A O 1
ATOM 889 N N . ARG A 1 106 ? -1.026 9.922 7.908 1.00 92.19 106 ARG A N 1
ATOM 890 C CA . ARG A 1 106 ? 0.438 9.996 7.930 1.00 92.19 106 ARG A CA 1
ATOM 891 C C . ARG A 1 106 ? 0.978 11.426 7.839 1.00 92.19 106 ARG A C 1
ATOM 893 O O . ARG A 1 106 ? 2.064 11.689 8.342 1.00 92.19 106 ARG A O 1
ATOM 900 N N . VAL A 1 107 ? 0.246 12.320 7.171 1.00 93.12 107 VAL A N 1
ATOM 901 C CA . VAL A 1 107 ? 0.683 13.699 6.900 1.00 93.12 107 VAL A CA 1
ATOM 902 C C . VAL A 1 107 ? 0.063 14.680 7.891 1.00 93.12 107 VAL A C 1
ATOM 904 O O . VAL A 1 107 ? 0.749 15.576 8.367 1.00 93.12 107 VAL A O 1
ATOM 907 N N . GLN A 1 108 ? -1.231 14.524 8.185 1.00 93.75 108 GLN A N 1
ATOM 908 C CA . GLN A 1 108 ? -2.013 15.512 8.942 1.00 93.75 108 GLN A CA 1
ATOM 909 C C . GLN A 1 108 ? -2.654 14.945 10.216 1.00 93.75 108 GLN A C 1
ATOM 911 O O . GLN A 1 108 ? -3.225 15.697 11.001 1.00 93.75 108 GLN A O 1
ATOM 916 N N . GLY A 1 109 ? -2.587 13.630 10.433 1.00 92.38 109 GLY A N 1
ATOM 917 C CA . GLY A 1 109 ? -3.179 12.996 11.605 1.00 92.38 109 GLY A CA 1
ATOM 918 C C . GLY A 1 109 ? -2.396 13.286 12.879 1.00 92.38 109 GLY A C 1
ATOM 919 O O . GLY A 1 109 ? -1.168 13.380 12.882 1.00 92.38 109 GLY A O 1
ATOM 920 N N . SER A 1 110 ? -3.110 13.369 13.999 1.00 94.94 110 SER A N 1
ATOM 921 C CA . SER A 1 110 ? -2.474 13.388 15.315 1.00 94.94 110 SER A CA 1
ATOM 922 C C . SER A 1 110 ? -1.739 12.070 15.578 1.00 94.94 110 SER A C 1
ATOM 924 O O . SER A 1 110 ? -2.096 11.008 15.057 1.00 94.94 110 SER A O 1
ATOM 926 N N . GLN A 1 111 ? -0.748 12.102 16.470 1.00 93.50 111 GLN A N 1
ATOM 927 C CA . GLN A 1 111 ? -0.026 10.894 16.873 1.00 93.50 111 GLN A CA 1
ATOM 928 C C . GLN A 1 111 ? -0.975 9.812 17.425 1.00 93.50 111 GLN A C 1
ATOM 930 O O . GLN A 1 111 ? -0.754 8.624 17.194 1.00 93.50 111 GLN A O 1
ATOM 935 N N . GLY A 1 112 ? -2.049 10.213 18.119 1.00 93.75 112 GLY A N 1
ATOM 936 C CA . GLY A 1 112 ? -3.093 9.308 18.603 1.00 93.75 112 GLY A CA 1
ATOM 937 C C . GLY A 1 112 ? -3.850 8.630 17.463 1.00 93.75 112 GLY A C 1
ATOM 938 O O . GLY A 1 112 ? -3.975 7.408 17.459 1.00 93.75 112 GLY A O 1
ATOM 939 N N . GLN A 1 113 ? -4.270 9.393 16.452 1.00 95.38 113 GLN A N 1
ATOM 940 C CA . GLN A 1 113 ? -4.978 8.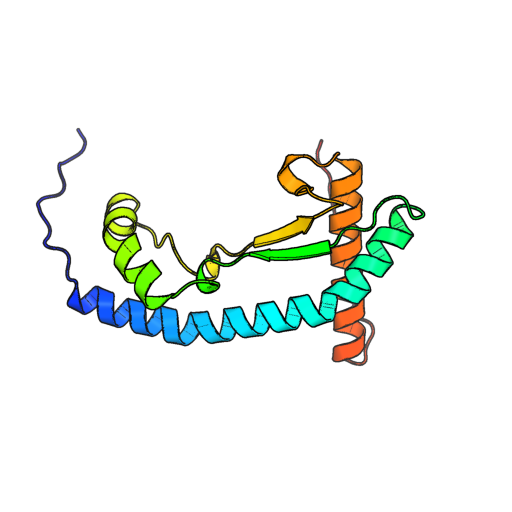837 15.295 1.00 95.38 113 GLN A CA 1
ATOM 941 C C . GLN A 1 113 ? -4.106 7.874 14.483 1.00 95.38 113 GLN A C 1
ATOM 943 O O . GLN A 1 113 ? -4.566 6.809 14.063 1.00 95.38 113 GLN A O 1
ATOM 948 N N . MET A 1 114 ? -2.825 8.209 14.308 1.00 95.88 114 MET A N 1
ATOM 949 C CA . MET A 1 114 ? -1.879 7.327 13.627 1.00 95.88 114 MET A CA 1
ATOM 950 C C . MET A 1 114 ? -1.635 6.038 14.427 1.00 95.88 114 MET A C 1
ATOM 952 O O . MET A 1 114 ? -1.604 4.953 13.849 1.00 95.88 114 MET A O 1
ATOM 956 N N . LYS A 1 115 ? -1.523 6.122 15.761 1.00 94.56 115 LYS A N 1
ATOM 957 C CA . LYS A 1 115 ? -1.419 4.940 16.637 1.00 94.56 115 LYS A CA 1
ATOM 958 C C . LYS A 1 115 ? -2.654 4.045 16.528 1.00 94.56 115 LYS A C 1
ATOM 960 O O . LYS A 1 115 ? -2.498 2.837 16.355 1.00 94.56 115 LYS A O 1
ATOM 965 N N . THR A 1 116 ? -3.851 4.629 16.563 1.00 96.38 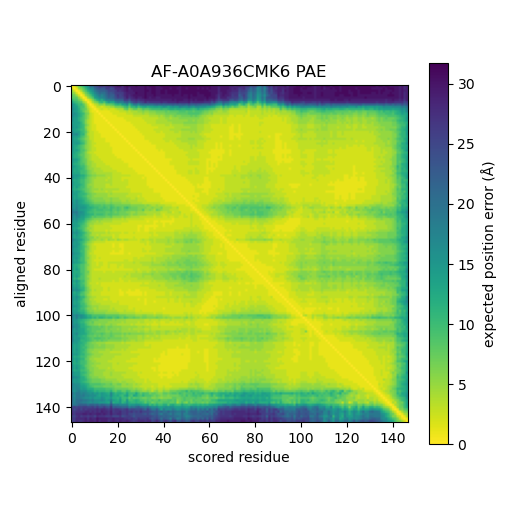116 THR A N 1
ATOM 966 C CA . THR A 1 116 ? -5.119 3.914 16.352 1.00 96.38 116 THR A CA 1
ATOM 967 C C . THR A 1 116 ? -5.132 3.201 15.005 1.00 96.38 116 THR A C 1
ATOM 969 O O . THR A 1 116 ? -5.395 2.002 14.956 1.00 96.38 116 THR A O 1
ATOM 972 N N . ALA A 1 117 ? -4.779 3.901 13.924 1.00 96.56 117 ALA A N 1
ATOM 973 C CA . ALA A 1 117 ? -4.734 3.327 12.583 1.00 96.56 117 ALA A CA 1
ATOM 974 C C . ALA A 1 117 ? -3.743 2.155 12.492 1.00 96.56 117 ALA A C 1
ATOM 976 O O . ALA A 1 117 ? -4.079 1.090 11.981 1.00 96.56 117 ALA A O 1
ATOM 977 N N . LEU A 1 118 ? -2.528 2.306 13.019 1.00 95.62 118 LEU A N 1
ATOM 978 C CA . LEU A 1 118 ? -1.525 1.240 12.981 1.00 95.62 118 LEU A CA 1
ATOM 979 C C . LEU A 1 118 ? -1.940 0.018 13.809 1.00 95.62 118 LEU A C 1
ATOM 981 O O . LEU A 1 118 ? -1.739 -1.118 13.370 1.00 95.62 118 LEU A O 1
ATOM 985 N N . LEU A 1 119 ? -2.539 0.235 14.983 1.00 95.62 119 LEU A N 1
ATOM 986 C CA . LEU A 1 119 ? -3.044 -0.852 15.818 1.00 95.62 119 LEU A CA 1
ATOM 987 C C . LEU A 1 119 ? -4.208 -1.579 15.136 1.00 95.62 119 LEU A C 1
ATOM 989 O O . LEU A 1 119 ? -4.204 -2.809 15.083 1.00 95.62 119 LEU A O 1
ATOM 993 N N . ALA A 1 120 ? -5.149 -0.835 14.550 1.00 96.75 120 ALA A N 1
ATOM 994 C CA . ALA A 1 120 ? -6.253 -1.396 13.779 1.00 96.75 120 ALA A CA 1
ATOM 995 C C . ALA A 1 120 ? -5.751 -2.267 12.622 1.00 96.75 120 ALA A C 1
ATOM 997 O O . ALA A 1 120 ? -6.209 -3.395 12.452 1.00 96.75 120 ALA A O 1
ATOM 998 N N . LEU A 1 121 ? -4.744 -1.794 11.881 1.00 96.62 121 LEU A N 1
ATOM 999 C CA . LEU A 1 121 ? -4.134 -2.549 10.788 1.00 96.62 121 LEU A CA 1
ATOM 1000 C C . LEU A 1 121 ? -3.485 -3.848 11.275 1.00 96.62 121 LEU A C 1
ATOM 1002 O O . LEU A 1 121 ? -3.672 -4.894 10.657 1.00 96.62 121 LEU A O 1
ATOM 1006 N N . LYS A 1 122 ? -2.757 -3.817 12.395 1.00 95.25 122 LYS A N 1
ATOM 1007 C CA . LYS A 1 122 ? -2.142 -5.023 12.970 1.00 95.25 12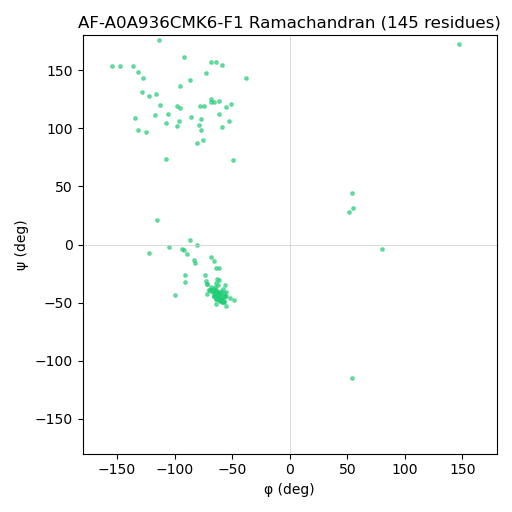2 LYS A CA 1
ATOM 1008 C C . LYS A 1 122 ? -3.180 -6.050 13.422 1.00 95.25 122 LYS A C 1
ATOM 1010 O O . LYS A 1 122 ? -3.007 -7.236 13.146 1.00 95.25 122 LYS A O 1
ATOM 1015 N N . LEU A 1 123 ? -4.258 -5.611 14.070 1.00 95.88 123 LEU A N 1
ATOM 1016 C CA . LEU A 1 123 ? -5.348 -6.499 14.483 1.00 95.88 123 LEU A CA 1
ATOM 1017 C C . LEU A 1 123 ? -6.108 -7.066 13.280 1.00 95.88 123 LEU A C 1
ATOM 1019 O O . LEU A 1 123 ? -6.420 -8.257 13.260 1.00 95.88 123 LEU A O 1
ATOM 1023 N N . ALA A 1 124 ? -6.332 -6.256 12.245 1.00 96.25 124 ALA A N 1
ATOM 1024 C CA . ALA A 1 124 ? -6.940 -6.705 10.999 1.00 96.25 124 ALA A CA 1
ATOM 1025 C C . ALA A 1 124 ? -6.081 -7.771 10.301 1.00 96.25 124 ALA A C 1
ATOM 1027 O O . ALA A 1 124 ? -6.602 -8.812 9.902 1.00 96.25 124 ALA A O 1
ATOM 1028 N N . GLN A 1 125 ? -4.758 -7.565 10.228 1.00 94.94 125 GLN A N 1
ATOM 1029 C CA . GLN A 1 125 ? -3.810 -8.551 9.688 1.00 94.94 125 GLN A CA 1
ATOM 1030 C C . GLN A 1 125 ? -3.857 -9.857 10.483 1.00 94.94 125 GLN A C 1
ATOM 1032 O O . GLN A 1 125 ? -3.963 -10.934 9.900 1.00 94.94 125 GLN A O 1
ATOM 1037 N N . TYR A 1 126 ? -3.816 -9.760 11.813 1.00 95.00 126 TYR A N 1
ATOM 1038 C CA . TYR A 1 126 ? -3.893 -10.911 12.706 1.00 95.00 126 TYR A CA 1
ATOM 1039 C C . TYR A 1 126 ? -5.184 -11.710 12.502 1.00 95.00 126 TYR A C 1
ATOM 1041 O O . TYR A 1 126 ? -5.144 -12.930 12.334 1.00 95.00 126 TYR A O 1
ATOM 1049 N N . ARG A 1 127 ? -6.332 -11.022 12.457 1.00 95.12 127 ARG A N 1
ATOM 1050 C CA . ARG A 1 127 ? -7.638 -11.653 12.256 1.00 95.12 127 ARG A CA 1
ATOM 1051 C C . ARG A 1 127 ? -7.739 -12.312 10.883 1.00 95.12 127 ARG A C 1
ATOM 1053 O O . ARG A 1 127 ? -8.202 -13.444 10.801 1.00 95.12 127 ARG A O 1
ATOM 1060 N N . LEU A 1 128 ? -7.269 -11.643 9.831 1.00 95.06 128 LEU A N 1
ATOM 1061 C CA . LEU A 1 128 ? -7.256 -12.187 8.474 1.00 95.06 128 LEU A CA 1
ATOM 1062 C C . LEU A 1 128 ? -6.387 -13.450 8.376 1.00 95.06 128 LEU A C 1
ATOM 1064 O O . LEU A 1 128 ? -6.812 -14.438 7.776 1.00 95.06 128 LEU A O 1
ATOM 1068 N N . LEU A 1 129 ? -5.199 -13.441 8.988 1.00 94.06 129 LEU A N 1
ATOM 1069 C CA . LEU A 1 129 ? -4.316 -14.610 9.046 1.00 94.06 129 LEU A CA 1
ATOM 1070 C C . LEU A 1 129 ? -4.966 -15.771 9.798 1.00 94.06 129 LEU A C 1
ATOM 1072 O O . LEU A 1 129 ? -4.937 -16.893 9.302 1.00 94.06 129 LEU A O 1
ATOM 1076 N N . ALA A 1 130 ? -5.592 -15.503 10.946 1.00 93.75 130 ALA A N 1
ATOM 1077 C CA . ALA A 1 130 ? -6.264 -16.536 11.726 1.00 93.75 130 ALA A CA 1
ATOM 1078 C C . ALA A 1 130 ? -7.386 -17.225 10.931 1.00 93.75 130 ALA A C 1
ATOM 1080 O O . ALA A 1 130 ? -7.505 -18.449 10.945 1.00 93.75 130 ALA A O 1
ATOM 1081 N N . THR A 1 131 ? -8.168 -16.443 10.178 1.00 92.62 131 THR A N 1
ATOM 1082 C CA . THR A 1 131 ? -9.217 -16.970 9.296 1.00 92.62 131 THR A CA 1
ATOM 1083 C C . THR A 1 131 ? -8.635 -17.827 8.171 1.00 92.62 131 THR A C 1
ATOM 1085 O O . THR A 1 131 ? -9.152 -18.908 7.910 1.00 92.62 131 THR A O 1
ATOM 1088 N N . ARG A 1 132 ? -7.562 -17.371 7.509 1.00 92.56 132 ARG A N 1
ATOM 1089 C CA . ARG A 1 132 ? -6.961 -18.081 6.364 1.00 92.56 132 ARG A CA 1
ATOM 1090 C C . ARG A 1 132 ? -6.219 -19.356 6.757 1.00 92.56 132 ARG A C 1
ATOM 1092 O O . ARG A 1 132 ? -6.190 -20.297 5.977 1.00 92.56 132 ARG A O 1
ATOM 1099 N N . LEU A 1 133 ? -5.589 -19.370 7.929 1.00 92.50 133 LEU A N 1
ATOM 1100 C CA . LEU A 1 133 ? -4.798 -20.509 8.399 1.00 92.50 133 LEU A CA 1
ATOM 1101 C C . LEU A 1 133 ? -5.618 -21.503 9.233 1.00 92.50 133 LEU A C 1
ATOM 1103 O O . LEU A 1 133 ? -5.080 -22.529 9.638 1.00 92.50 133 LEU A O 1
ATOM 1107 N N . HIS A 1 134 ? -6.887 -21.195 9.527 1.00 90.25 134 HIS A N 1
ATOM 1108 C CA . HIS A 1 134 ? -7.750 -21.977 10.425 1.00 90.25 134 HIS A CA 1
ATOM 1109 C C . HIS A 1 134 ? -7.109 -22.274 11.792 1.00 90.25 134 HIS A C 1
ATOM 1111 O O . HIS A 1 134 ? -7.411 -23.272 12.442 1.00 90.25 134 HIS A O 1
ATOM 1117 N N . THR A 1 135 ? -6.211 -21.398 12.235 1.00 88.56 135 THR A N 1
ATOM 1118 C CA . THR A 1 135 ? -5.491 -21.509 13.502 1.00 88.56 135 THR A CA 1
ATOM 1119 C C . THR A 1 135 ? -5.226 -20.120 14.049 1.00 88.56 135 THR A C 1
ATOM 1121 O O . THR A 1 135 ? -5.138 -19.154 13.294 1.00 88.56 135 THR A O 1
ATOM 1124 N N . THR A 1 136 ? -5.096 -20.008 15.365 1.00 86.88 136 THR A N 1
ATOM 1125 C CA . THR A 1 136 ? -4.791 -18.742 16.028 1.00 86.88 136 THR A CA 1
ATOM 1126 C C . THR A 1 136 ? -3.273 -18.549 16.034 1.00 86.88 136 THR A C 1
ATOM 1128 O O . THR A 1 136 ? -2.583 -19.284 16.743 1.00 86.88 136 THR A O 1
ATOM 1131 N N . PRO A 1 137 ? -2.717 -17.601 15.252 1.00 84.25 137 PRO A N 1
ATOM 1132 C CA . PRO A 1 137 ? -1.280 -17.376 15.248 1.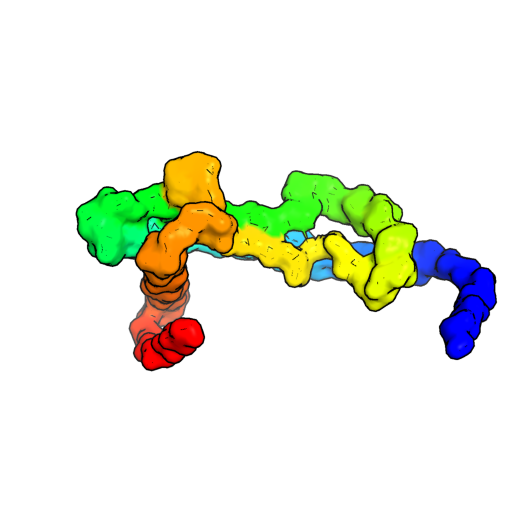00 84.25 137 PRO A CA 1
ATOM 1133 C C . PRO A 1 137 ? -0.827 -16.783 16.588 1.00 84.25 137 PRO A C 1
ATOM 1135 O O . PRO A 1 137 ? -1.601 -16.157 17.308 1.00 84.25 137 PRO A O 1
ATOM 1138 N N . VAL A 1 138 ? 0.451 -16.945 16.926 1.00 84.38 138 VAL A N 1
ATOM 1139 C CA . VAL A 1 138 ? 1.028 -16.273 18.097 1.00 84.38 138 VAL A CA 1
ATOM 1140 C C . VAL A 1 138 ? 1.092 -14.769 17.821 1.00 84.38 138 VAL A C 1
ATOM 1142 O O . VAL A 1 138 ? 1.672 -14.339 16.823 1.00 84.38 138 VAL A O 1
ATOM 1145 N N . PHE A 1 139 ? 0.506 -13.956 18.701 1.00 82.94 139 PHE A N 1
ATOM 1146 C CA . PHE A 1 139 ? 0.557 -12.498 18.601 1.00 82.94 139 PHE A CA 1
ATOM 1147 C C . PHE A 1 139 ? 1.691 -11.944 19.470 1.00 82.94 139 PHE A C 1
ATOM 1149 O O . PHE A 1 139 ? 1.578 -11.909 20.693 1.00 82.94 139 PHE A O 1
ATOM 1156 N N . TYR A 1 140 ? 2.787 -11.504 18.847 1.00 74.81 140 TYR A N 1
ATOM 1157 C CA . TYR A 1 140 ? 3.899 -10.874 19.562 1.00 74.81 140 TYR A CA 1
ATOM 1158 C C . TYR A 1 140 ? 3.756 -9.349 19.536 1.00 74.81 140 TYR A C 1
ATOM 1160 O O . TYR A 1 140 ? 3.779 -8.728 18.470 1.00 74.81 140 TYR A O 1
ATOM 1168 N N . TRP A 1 141 ? 3.608 -8.735 20.710 1.00 69.38 141 TRP A N 1
ATOM 1169 C CA . TRP A 1 141 ? 3.475 -7.287 20.842 1.00 69.38 141 TRP A CA 1
ATOM 1170 C C . TRP A 1 141 ? 4.825 -6.660 21.202 1.00 69.38 141 TRP A C 1
ATOM 1172 O O . TRP A 1 141 ? 5.262 -6.702 22.347 1.00 69.38 141 TRP A O 1
ATOM 1182 N N . MET A 1 142 ? 5.493 -6.060 20.217 1.00 53.25 142 MET A N 1
ATOM 1183 C CA . MET A 1 142 ? 6.618 -5.150 20.444 1.00 53.25 142 MET A CA 1
ATOM 1184 C C . MET A 1 142 ? 6.400 -3.894 19.610 1.00 53.25 142 MET A C 1
ATOM 1186 O O . MET A 1 142 ? 6.703 -3.865 18.419 1.00 53.25 142 MET A O 1
ATOM 1190 N N . ILE A 1 143 ? 5.880 -2.841 20.237 1.00 54.81 143 ILE A N 1
ATOM 1191 C CA . ILE A 1 143 ? 5.962 -1.491 19.682 1.00 54.81 143 ILE A CA 1
ATOM 1192 C C . ILE A 1 143 ? 6.608 -0.603 20.742 1.00 54.81 143 ILE A C 1
ATOM 1194 O O . ILE A 1 143 ? 5.950 -0.120 21.658 1.00 54.81 143 ILE A O 1
ATOM 1198 N N . SER A 1 144 ? 7.921 -0.397 20.625 1.00 47.16 144 SER A N 1
ATOM 1199 C CA . SER A 1 144 ? 8.588 0.700 21.323 1.00 47.16 144 SER A CA 1
ATOM 1200 C C . SER A 1 144 ? 8.275 1.979 20.552 1.00 47.16 144 SER A C 1
ATOM 1202 O O . SER A 1 144 ? 8.878 2.259 19.517 1.00 47.16 144 SER A O 1
ATOM 1204 N N . PHE A 1 145 ? 7.287 2.738 21.021 1.00 53.75 145 PHE A N 1
ATOM 1205 C CA . PHE A 1 145 ? 7.120 4.120 20.590 1.00 53.75 145 PHE A CA 1
ATOM 1206 C C . PHE A 1 145 ? 8.206 4.938 21.291 1.00 53.75 145 PHE A C 1
ATOM 1208 O O . PHE A 1 145 ? 8.010 5.397 22.414 1.00 53.75 145 PHE A O 1
ATOM 1215 N N . ARG A 1 146 ? 9.381 5.064 20.667 1.00 39.72 146 ARG A N 1
ATOM 1216 C CA . ARG A 1 146 ? 10.332 6.100 21.077 1.00 39.72 146 ARG A CA 1
ATOM 1217 C C . ARG A 1 146 ? 9.726 7.456 20.707 1.00 39.72 146 ARG A C 1
ATOM 1219 O O . ARG A 1 146 ? 9.331 7.644 19.556 1.00 39.72 146 ARG A O 1
ATOM 1226 N N . ASN A 1 147 ? 9.578 8.309 21.722 1.00 41.75 147 ASN A N 1
ATOM 1227 C CA . ASN A 1 147 ? 9.232 9.723 21.582 1.00 41.75 147 ASN A CA 1
ATOM 1228 C C . ASN A 1 147 ? 10.322 10.477 20.824 1.00 41.75 147 ASN A C 1
ATOM 1230 O O . ASN A 1 147 ? 11.504 10.086 20.975 1.00 41.75 147 ASN A O 1
#

Radius of gyration: 20.14 Å; Cα contacts (8 Å, |Δi|>4): 136; chains: 1; bounding box: 53×38×47 Å